Protein AF-A0ABD0MYB6-F1 (afdb_monomer)

pLDDT: mean 86.12, std 12.95, range [40.5, 96.0]

Foldseek 3Di:
DPPPVVPQVQADPVPRDGHVDPVVSVLVVCVVVVDFPQADPVPRDGHSDPVVSVVVVVVD

Secondary structure (DSSP, 8-state):
---------EE-TTT--EESSHHHHHHHHHHHH----EE-TTT--EESSHHHHHHHHTT-

Nearest PDB structures (foldseek):
  2i13-assembly1_A  TM=8.966E-01  e=7.461E-07  Mus musculus
  4x9j-assembly1_A  TM=9.021E-01  e=3.075E-06  Homo sapiens
  1a1j-assembly1_A  TM=8.967E-01  e=4.808E-06  Mus musculus
  7n5u-assembly1_A  TM=7.542E-01  e=1.167E-06  Homo sapiens
  1a1h-assembly1_A  TM=8.980E-01  e=1.267E-05  Mus musculus

Radius of gyration: 15.54 Å; Cα contacts (8 Å, |Δi|>4): 61; chains: 1; bounding box: 28×38×37 Å

InterPro domains:
  IPR013087 Zinc finger C2H2-type [PF00096] (10-32)
  IPR013087 Zinc finger C2H2-type [PF00096] (38-60)
  IPR013087 Zinc finger C2H2-type [PS00028] (12-32)
  IPR013087 Zinc finger C2H2-type [PS00028] (40-60)
  IPR013087 Zinc finger C2H2-type [PS50157] (10-37)
  IPR013087 Zinc finger C2H2-type [PS50157] (38-60)
  IPR013087 Zinc finger C2H2-type [SM00355] (10-32)
  IPR013087 Zinc finger C2H2-type [SM00355] (38-60)
  IPR036236 Zinc finger C2H2 superfamily [SSF57667] (8-60)

Organism: Cirrhinus mrigala (NCBI:txid683832)

Sequence (60 aa):
MRIRSGEKPHTCKQCGISFSQKGNLIAHMRTHTGEKPFVCGLCGKSFRFRGAFNDHMRIH

Structure (mmCIF, N/CA/C/O backbone):
data_AF-A0ABD0MYB6-F1
#
_entry.id   AF-A0ABD0MYB6-F1
#
loop_
_atom_site.group_PDB
_atom_site.id
_atom_site.type_symbol
_atom_site.label_atom_id
_atom_site.label_alt_id
_atom_site.label_comp_id
_atom_site.label_asym_id
_atom_site.label_entity_id
_atom_site.label_seq_id
_atom_site.pdbx_PDB_ins_code
_atom_site.Cartn_x
_atom_site.Cartn_y
_atom_site.Cartn_z
_atom_site.occupancy
_atom_site.B_iso_or_equiv
_atom_site.auth_seq_id
_atom_site.auth_comp_id
_atom_site.auth_asym_id
_atom_site.auth_atom_id
_atom_site.pdbx_PDB_model_num
ATOM 1 N N . MET A 1 1 ? -12.379 30.449 22.536 1.00 40.50 1 MET A N 1
ATOM 2 C CA . MET A 1 1 ? -12.902 29.226 21.884 1.00 40.50 1 MET A CA 1
ATOM 3 C C . MET A 1 1 ? -11.779 28.579 21.096 1.00 40.50 1 MET A C 1
ATOM 5 O O . MET A 1 1 ? -11.254 29.202 20.183 1.00 40.50 1 MET A O 1
ATOM 9 N N . ARG A 1 2 ? -11.343 27.375 21.478 1.00 46.97 2 ARG A N 1
ATOM 10 C CA . ARG A 1 2 ? -10.302 26.647 20.743 1.00 46.97 2 ARG A CA 1
ATOM 11 C C . ARG A 1 2 ? -11.010 25.861 19.648 1.00 46.97 2 ARG A C 1
ATOM 13 O O . ARG A 1 2 ? -11.559 24.798 19.914 1.00 46.97 2 ARG A O 1
ATOM 20 N N . ILE A 1 3 ? -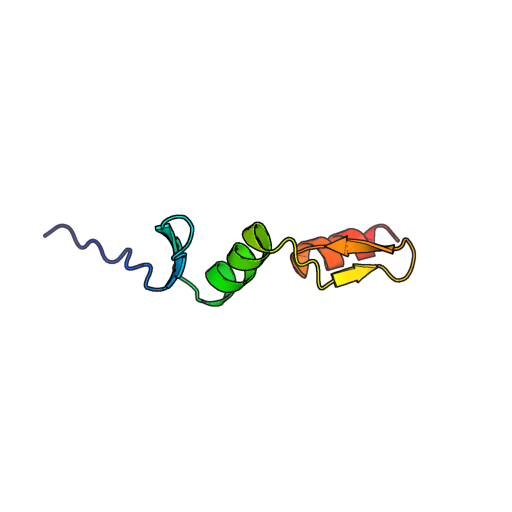11.077 26.439 18.455 1.00 51.69 3 ILE A N 1
ATOM 21 C CA . ILE A 1 3 ? -11.680 25.805 17.284 1.00 51.69 3 ILE A CA 1
ATOM 22 C C . ILE A 1 3 ? -10.815 24.586 16.948 1.00 51.69 3 ILE A C 1
ATOM 24 O O . ILE A 1 3 ? -9.792 24.693 16.277 1.00 51.69 3 ILE A O 1
ATOM 28 N N . ARG A 1 4 ? -11.170 23.412 17.475 1.00 50.16 4 ARG A N 1
ATOM 29 C CA . ARG A 1 4 ? -10.543 22.146 17.092 1.00 50.16 4 ARG A CA 1
ATOM 30 C C . ARG A 1 4 ? -11.224 21.642 15.818 1.00 50.16 4 ARG A C 1
ATOM 32 O O . ARG A 1 4 ? -11.739 20.538 15.797 1.00 50.16 4 ARG A O 1
ATOM 39 N N . SER A 1 5 ? -11.188 22.422 14.737 1.00 52.28 5 SER A N 1
ATOM 40 C CA . SER A 1 5 ? -11.644 21.981 13.403 1.00 52.28 5 SER A CA 1
ATOM 41 C C . SER A 1 5 ? -10.607 21.094 12.705 1.00 52.28 5 SER A C 1
ATOM 43 O O . SER A 1 5 ? -10.463 21.104 11.490 1.00 52.28 5 SER A O 1
ATOM 45 N N . GLY A 1 6 ? -9.872 20.299 13.485 1.00 59.72 6 GLY A N 1
ATOM 46 C CA . GLY A 1 6 ? -9.098 19.171 12.984 1.00 59.72 6 GLY A CA 1
ATOM 47 C C . GLY A 1 6 ? -9.961 17.916 12.937 1.00 59.72 6 GLY A C 1
ATOM 48 O O . GLY A 1 6 ? -9.481 16.849 13.317 1.00 59.72 6 GLY A O 1
ATOM 49 N N . GLU A 1 7 ? -11.239 18.047 12.573 1.00 68.06 7 GLU A N 1
ATOM 50 C CA . GLU A 1 7 ? -12.128 16.902 12.436 1.00 68.06 7 GLU A CA 1
ATOM 51 C C . GLU A 1 7 ? -11.565 16.023 11.326 1.00 68.06 7 GLU A C 1
ATOM 53 O O . GLU A 1 7 ? -11.487 16.394 10.156 1.00 68.06 7 GLU A O 1
ATOM 58 N N . LYS A 1 8 ? -11.068 14.862 11.732 1.00 75.31 8 LYS A N 1
ATOM 59 C CA . LYS A 1 8 ? -10.613 13.812 10.839 1.00 75.31 8 LYS A CA 1
ATOM 60 C C . LYS A 1 8 ? -11.726 12.769 10.820 1.00 75.31 8 LYS A C 1
ATOM 62 O O . LYS A 1 8 ? -11.652 11.822 11.599 1.00 75.31 8 LYS A O 1
ATOM 67 N N . PRO A 1 9 ? -12.771 12.945 9.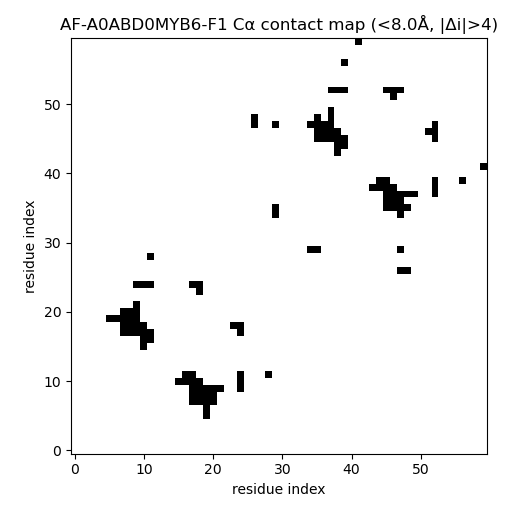988 1.00 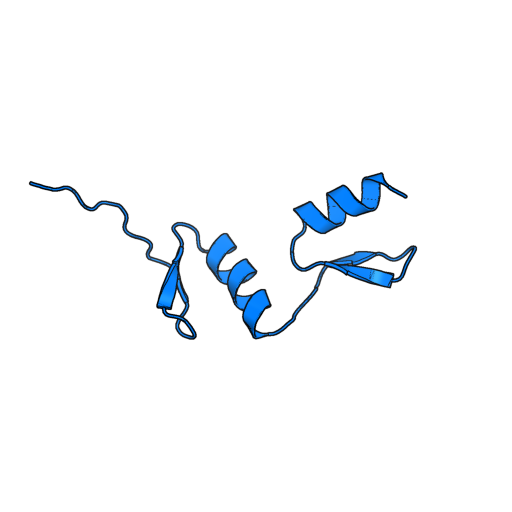81.31 9 PRO A N 1
ATOM 68 C CA . PRO A 1 9 ? -13.972 12.108 10.040 1.00 81.31 9 PRO A CA 1
ATOM 69 C C . PRO A 1 9 ? -13.687 10.650 9.659 1.00 81.31 9 PRO A C 1
ATOM 71 O O . PRO A 1 9 ? -14.511 9.764 9.870 1.00 81.31 9 PRO A O 1
ATOM 74 N N . HIS A 1 10 ? -12.521 10.381 9.072 1.00 89.25 10 HIS A N 1
ATOM 75 C CA . HIS A 1 10 ? -12.151 9.065 8.588 1.00 89.25 10 HIS A CA 1
ATOM 76 C C . HIS A 1 10 ? -11.214 8.374 9.574 1.00 89.25 10 HIS A C 1
ATOM 78 O O . HIS A 1 10 ? -9.993 8.420 9.427 1.00 89.25 10 HIS A O 1
ATOM 84 N N . THR A 1 11 ? -11.795 7.714 10.572 1.00 90.19 11 THR A N 1
ATOM 85 C CA . THR A 1 11 ? -11.062 6.950 11.586 1.00 90.19 11 THR A CA 1
ATOM 86 C C . THR A 1 11 ? -10.922 5.481 11.201 1.00 90.19 11 THR A C 1
ATOM 88 O O . THR A 1 11 ? -11.886 4.810 10.833 1.00 90.19 11 THR A O 1
ATOM 91 N N . CYS A 1 12 ? -9.705 4.962 11.319 1.00 91.94 12 CYS A N 1
ATOM 92 C CA . CYS A 1 12 ? -9.415 3.543 11.220 1.00 91.94 12 CYS A CA 1
ATOM 93 C C . CYS A 1 12 ? -9.930 2.821 12.467 1.00 91.94 12 CYS A C 1
ATOM 95 O O . CYS A 1 12 ? -9.459 3.078 13.572 1.00 91.94 12 CYS A O 1
ATOM 97 N N . LYS A 1 13 ? -10.865 1.881 12.296 1.00 86.88 13 LYS A N 1
ATOM 98 C CA . LYS A 1 13 ? -11.431 1.108 13.416 1.00 86.88 13 LYS A CA 1
ATOM 99 C C . LYS A 1 13 ? -10.450 0.108 14.037 1.00 86.88 13 LYS A C 1
ATOM 101 O O . LYS A 1 13 ? -10.674 -0.326 15.156 1.00 86.88 13 LYS A O 1
ATOM 106 N N . GLN A 1 14 ? -9.376 -0.246 13.329 1.00 88.00 14 GLN A N 1
ATOM 107 C CA . GLN A 1 14 ? -8.399 -1.232 13.793 1.00 88.00 14 GLN A CA 1
ATOM 108 C C . GLN A 1 14 ? -7.323 -0.631 14.708 1.00 88.00 14 GLN A C 1
ATOM 110 O O . GLN A 1 14 ? -6.867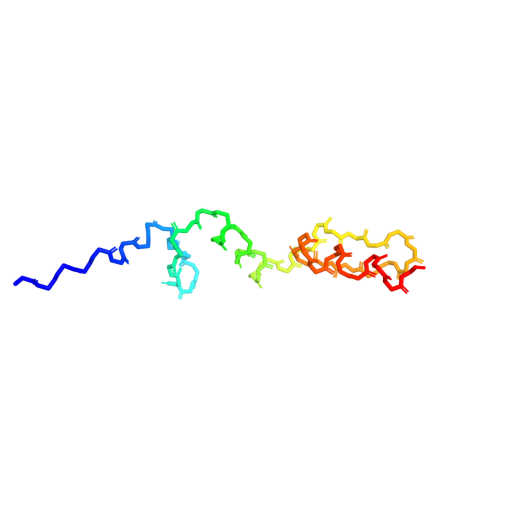 -1.299 15.626 1.00 88.00 14 GLN A O 1
ATOM 115 N N . CYS A 1 15 ? -6.912 0.621 14.477 1.00 92.06 15 CYS A N 1
ATOM 116 C CA . CYS A 1 15 ? -5.845 1.269 15.254 1.00 92.06 15 CYS A CA 1
ATOM 117 C C . CYS A 1 15 ? -6.191 2.679 15.762 1.00 92.06 15 CYS A C 1
ATOM 119 O O . CYS A 1 15 ? -5.338 3.350 16.333 1.00 92.06 15 CYS A O 1
ATOM 121 N N . GLY A 1 16 ? -7.412 3.168 15.525 1.00 87.50 16 GLY A N 1
ATOM 122 C CA . GLY A 1 16 ? -7.882 4.477 15.996 1.00 87.50 16 GLY A CA 1
ATOM 123 C C . GLY A 1 16 ? -7.288 5.688 15.265 1.00 87.50 16 GLY A C 1
ATOM 124 O O . GLY A 1 16 ? -7.647 6.829 15.563 1.00 87.50 16 GLY A O 1
ATOM 125 N N . ILE A 1 17 ? -6.401 5.481 14.286 1.00 88.50 17 ILE A N 1
ATOM 126 C CA . ILE A 1 17 ? -5.789 6.582 13.533 1.00 88.50 17 ILE A CA 1
ATOM 127 C C . ILE A 1 17 ? -6.848 7.260 12.671 1.00 88.50 17 ILE A C 1
ATOM 129 O O . ILE A 1 17 ? -7.539 6.617 11.884 1.00 88.50 17 ILE A O 1
ATOM 133 N N . SER A 1 18 ? -6.942 8.580 12.795 1.00 91.00 18 SER A N 1
ATOM 134 C CA . SER A 1 18 ? -7.882 9.387 12.025 1.00 91.00 18 SER A CA 1
ATOM 135 C C . SER A 1 18 ? -7.191 10.134 10.887 1.00 91.00 18 SER A C 1
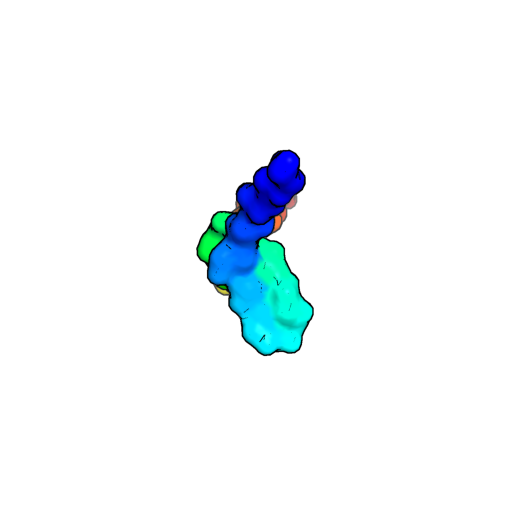ATOM 137 O O . SER A 1 18 ? -6.069 10.633 11.038 1.00 91.00 18 SER A O 1
ATOM 139 N N . PHE A 1 19 ? -7.890 10.243 9.759 1.00 88.94 19 PHE A N 1
ATOM 140 C CA . PHE A 1 19 ? -7.457 10.899 8.529 1.00 88.94 19 PHE A CA 1
ATOM 141 C C . PHE A 1 19 ? -8.453 11.988 8.114 1.00 88.94 19 PHE A C 1
ATOM 143 O O . PHE A 1 19 ? -9.661 11.855 8.303 1.00 88.94 19 PHE A O 1
ATOM 150 N N . SER A 1 20 ? -7.940 13.069 7.526 1.00 88.88 20 SER A N 1
ATOM 151 C CA . SER A 1 20 ? -8.763 14.156 6.977 1.00 88.88 20 SER A CA 1
ATOM 152 C C . SER A 1 20 ? -9.439 13.778 5.658 1.00 88.88 20 SER A C 1
ATOM 154 O O . SER A 1 20 ? -10.471 14.337 5.318 1.00 88.88 20 SER A O 1
ATOM 156 N N . GLN A 1 21 ? -8.881 12.814 4.918 1.00 89.31 21 GLN A N 1
ATOM 157 C CA . GLN A 1 21 ? -9.388 12.381 3.616 1.00 89.31 21 GLN A CA 1
ATOM 158 C C . GLN A 1 21 ? -9.658 10.876 3.604 1.00 89.31 21 GLN A C 1
ATOM 160 O O . GLN A 1 21 ? -8.828 10.083 4.059 1.00 89.31 21 GLN A O 1
ATOM 165 N N . LYS A 1 22 ? -10.786 10.471 3.006 1.00 88.44 22 LYS A N 1
ATOM 166 C CA . LYS A 1 22 ? -11.176 9.059 2.859 1.00 88.44 22 LYS A CA 1
ATOM 167 C C . LYS A 1 22 ? -10.126 8.243 2.102 1.00 88.44 22 LYS A C 1
ATOM 169 O O . LYS A 1 22 ? -9.848 7.110 2.481 1.00 88.44 22 LYS A O 1
ATOM 174 N N . GLY A 1 23 ? -9.509 8.827 1.070 1.00 87.25 23 GLY A N 1
ATOM 175 C CA . GLY A 1 23 ? -8.449 8.175 0.293 1.00 87.25 23 GLY A CA 1
ATOM 176 C C . GLY A 1 23 ? -7.255 7.759 1.156 1.00 87.25 23 GLY A C 1
ATOM 177 O O . GLY A 1 23 ? -6.764 6.640 1.021 1.00 87.25 23 GLY A O 1
ATOM 178 N N . ASN A 1 24 ? -6.859 8.606 2.110 1.00 88.62 24 ASN A N 1
ATOM 179 C CA . ASN A 1 24 ? -5.769 8.309 3.040 1.00 88.62 24 ASN A CA 1
ATOM 180 C C . ASN A 1 24 ? -6.145 7.195 4.020 1.00 88.62 24 ASN A C 1
ATOM 182 O O . ASN A 1 24 ? -5.314 6.331 4.284 1.00 88.62 24 ASN A O 1
ATOM 186 N N . LEU A 1 25 ? -7.395 7.163 4.499 1.00 90.81 25 LEU A N 1
ATOM 187 C CA . LEU A 1 25 ? -7.885 6.047 5.312 1.00 90.81 25 LEU A CA 1
ATOM 188 C C . LEU A 1 25 ? -7.858 4.731 4.520 1.00 90.81 25 LEU A C 1
ATOM 190 O O . LEU A 1 25 ? -7.344 3.741 5.022 1.00 90.81 25 LEU A O 1
ATOM 194 N N . ILE A 1 26 ? -8.357 4.707 3.281 1.00 88.12 26 ILE A N 1
ATOM 195 C CA . ILE A 1 26 ? -8.355 3.492 2.442 1.00 88.12 26 ILE A CA 1
ATOM 196 C C . ILE A 1 26 ? -6.924 3.009 2.193 1.00 88.12 26 ILE A C 1
ATOM 198 O O . ILE A 1 26 ? -6.620 1.827 2.342 1.00 88.12 26 ILE A O 1
ATOM 202 N N . ALA A 1 27 ? -6.026 3.927 1.842 1.00 88.00 27 ALA A N 1
ATOM 203 C CA . ALA A 1 27 ? -4.632 3.597 1.596 1.00 88.00 27 ALA A CA 1
ATOM 204 C C . ALA A 1 27 ? -3.921 3.131 2.883 1.00 88.00 27 ALA A C 1
ATOM 206 O O . ALA A 1 27 ? -3.071 2.241 2.829 1.00 88.00 27 ALA A O 1
ATOM 207 N N . HIS A 1 28 ? -4.317 3.669 4.041 1.00 90.56 28 HIS A N 1
ATOM 208 C CA . HIS A 1 28 ? -3.908 3.174 5.349 1.00 90.56 28 HIS A CA 1
ATOM 209 C C . HIS A 1 28 ? -4.462 1.775 5.646 1.00 90.56 28 HIS A C 1
ATOM 211 O O . HIS A 1 28 ? -3.720 0.953 6.157 1.00 90.56 28 HIS A O 1
ATOM 217 N N . MET A 1 29 ? -5.702 1.437 5.283 1.00 90.31 29 MET A N 1
ATOM 218 C CA . MET A 1 29 ? -6.236 0.084 5.523 1.00 90.31 29 MET A CA 1
ATOM 219 C C . MET A 1 29 ? -5.401 -1.008 4.840 1.00 90.31 29 MET A C 1
ATOM 221 O O . MET A 1 29 ? -5.240 -2.096 5.391 1.00 90.31 29 MET A O 1
ATOM 225 N N . ARG A 1 30 ? -4.759 -0.693 3.708 1.00 89.06 30 ARG A N 1
ATOM 226 C CA . ARG A 1 30 ? -3.793 -1.592 3.050 1.00 89.06 30 ARG A CA 1
ATOM 227 C C . ARG A 1 30 ? -2.558 -1.899 3.907 1.00 89.06 30 ARG A C 1
ATOM 229 O O . ARG A 1 30 ? -1.799 -2.816 3.588 1.00 89.06 30 ARG A O 1
ATOM 236 N N . THR A 1 31 ? -2.299 -1.128 4.970 1.00 87.56 31 THR A N 1
ATOM 237 C CA . THR A 1 31 ? -1.255 -1.439 5.962 1.00 87.56 31 THR A CA 1
ATOM 238 C C . THR A 1 31 ? -1.599 -2.626 6.824 1.00 87.56 31 THR A C 1
ATOM 240 O O . THR A 1 31 ? -0.698 -3.380 7.169 1.00 87.56 31 THR A O 1
ATOM 243 N N . HIS A 1 32 ? -2.883 -2.808 7.103 1.00 89.44 32 HIS A N 1
ATOM 244 C CA . HIS A 1 32 ? -3.380 -3.913 7.908 1.00 89.44 32 HIS A CA 1
ATOM 245 C C . HIS A 1 32 ? -3.576 -5.176 7.078 1.00 89.44 32 HIS A C 1
ATOM 247 O O . HIS A 1 32 ? -3.222 -6.258 7.525 1.00 89.44 32 HIS A O 1
ATOM 253 N N . THR A 1 33 ? -4.089 -5.043 5.853 1.00 87.81 33 THR A N 1
ATOM 254 C CA . THR A 1 33 ? -4.360 -6.200 4.983 1.00 87.81 33 THR A CA 1
ATOM 255 C C . THR A 1 33 ? -3.137 -6.687 4.208 1.00 87.81 33 THR A C 1
ATOM 257 O O . THR A 1 33 ? -3.165 -7.768 3.634 1.00 87.81 33 THR A O 1
ATOM 260 N N . GLY A 1 34 ? -2.071 -5.883 4.136 1.00 86.06 34 GLY A N 1
ATOM 261 C CA . GLY A 1 34 ? -0.896 -6.196 3.320 1.00 86.06 34 GLY A CA 1
ATOM 262 C C . GLY A 1 34 ? -1.129 -6.080 1.809 1.00 86.06 34 GLY A C 1
ATOM 263 O O . GLY A 1 34 ? -0.227 -6.400 1.037 1.00 86.06 34 GLY A O 1
ATOM 264 N N . GLU A 1 35 ? -2.294 -5.590 1.376 1.00 89.50 35 GLU A N 1
ATOM 265 C CA . GLU A 1 35 ? -2.647 -5.471 -0.038 1.00 89.50 35 GLU A CA 1
ATOM 266 C C . GLU A 1 35 ? -1.697 -4.514 -0.779 1.00 89.50 35 GLU A C 1
ATOM 268 O O . GLU A 1 35 ? -1.434 -3.380 -0.352 1.00 89.50 35 GLU A O 1
ATOM 273 N N . LYS A 1 36 ? -1.187 -4.975 -1.923 1.00 90.06 36 LYS A N 1
ATOM 274 C CA . LYS A 1 36 ? -0.290 -4.222 -2.805 1.00 90.06 36 LYS A CA 1
ATOM 275 C C . LYS A 1 36 ? -0.816 -4.291 -4.241 1.00 90.06 36 LYS A C 1
ATOM 277 O O . LYS A 1 36 ? -0.338 -5.111 -5.021 1.00 90.06 36 LYS A O 1
ATOM 282 N N . PRO A 1 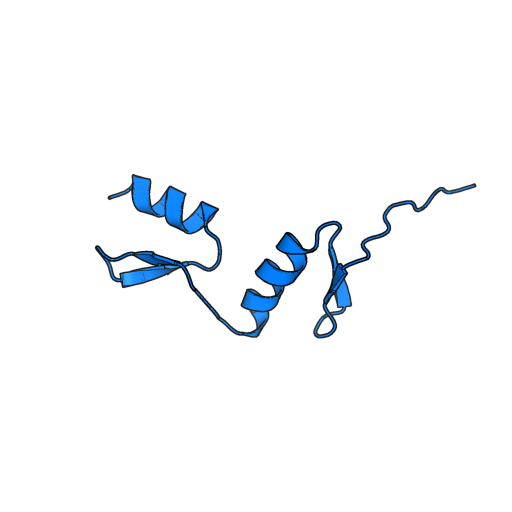37 ? -1.807 -3.455 -4.590 1.00 88.69 37 PRO A N 1
ATOM 283 C CA . PRO A 1 37 ? -2.507 -3.563 -5.868 1.00 88.69 37 PRO A CA 1
ATOM 284 C C . PRO A 1 37 ? -1.658 -3.124 -7.068 1.00 88.69 37 PRO A C 1
ATOM 286 O O . PRO A 1 37 ? -2.007 -3.414 -8.206 1.00 88.69 37 PRO A O 1
ATOM 289 N N . PHE A 1 38 ? -0.550 -2.413 -6.842 1.00 92.81 38 PHE A N 1
ATOM 290 C CA . PHE A 1 38 ? 0.308 -1.928 -7.918 1.00 92.81 38 PHE A CA 1
ATOM 291 C C . PHE A 1 38 ? 1.504 -2.858 -8.082 1.00 92.81 38 PHE A C 1
ATOM 293 O O . PHE A 1 38 ? 2.441 -2.790 -7.291 1.00 92.81 38 PHE A O 1
ATOM 300 N N . VAL A 1 39 ? 1.474 -3.725 -9.089 1.00 95.38 39 VAL A N 1
ATOM 301 C CA . VAL A 1 39 ? 2.557 -4.673 -9.379 1.00 95.38 39 VAL A CA 1
ATOM 302 C C . VAL A 1 39 ? 3.330 -4.201 -10.605 1.00 95.38 39 VAL A C 1
ATOM 304 O O . VAL A 1 39 ? 2.744 -3.891 -11.639 1.00 95.38 39 VAL A O 1
ATOM 307 N N . CYS A 1 40 ? 4.652 -4.137 -10.489 1.00 96.00 40 CYS A N 1
ATOM 308 C CA . CYS A 1 40 ? 5.548 -3.885 -11.604 1.00 96.00 40 CYS A CA 1
ATOM 309 C C . CYS A 1 40 ? 5.625 -5.124 -12.491 1.00 96.00 40 CYS A C 1
ATOM 311 O O . CYS A 1 40 ? 6.092 -6.172 -12.054 1.00 96.00 40 CYS A O 1
ATOM 313 N N . GLY A 1 41 ? 5.198 -4.990 -13.746 1.00 95.25 41 GLY A N 1
ATOM 314 C CA . GLY A 1 41 ? 5.275 -6.073 -14.726 1.00 95.25 41 GLY A CA 1
ATOM 315 C C . GLY A 1 41 ? 6.704 -6.425 -15.153 1.00 95.25 41 GLY A C 1
ATOM 316 O O . GLY A 1 41 ? 6.920 -7.525 -15.642 1.00 95.25 41 GLY A O 1
ATOM 317 N N . LEU A 1 42 ? 7.678 -5.527 -14.951 1.00 94.12 42 LEU A N 1
ATOM 318 C CA . LEU A 1 42 ? 9.070 -5.736 -15.374 1.00 94.12 42 LEU A CA 1
ATOM 319 C C . LEU A 1 42 ? 9.889 -6.537 -14.357 1.00 94.12 42 LEU A C 1
ATOM 321 O O . LEU A 1 42 ? 10.694 -7.376 -14.741 1.00 94.12 42 LEU A O 1
ATOM 325 N N . CYS A 1 43 ? 9.696 -6.290 -13.058 1.00 95.62 43 CYS A N 1
ATOM 326 C CA . CYS A 1 43 ? 10.469 -6.951 -11.997 1.00 95.62 43 CYS A CA 1
ATOM 327 C C . CYS A 1 43 ? 9.618 -7.656 -10.931 1.00 95.62 43 CYS A C 1
ATOM 329 O O . CYS A 1 43 ? 10.159 -8.167 -9.952 1.00 95.62 43 CYS A O 1
ATOM 331 N N . GLY A 1 44 ? 8.289 -7.648 -11.060 1.00 93.62 44 GLY A N 1
ATOM 332 C CA . GLY A 1 44 ? 7.366 -8.291 -10.120 1.00 93.62 44 GLY A CA 1
ATOM 333 C C . GLY A 1 44 ? 7.208 -7.579 -8.770 1.00 93.62 44 GLY A C 1
ATOM 334 O O . GLY A 1 44 ? 6.442 -8.038 -7.922 1.00 93.62 44 GLY A O 1
ATOM 335 N N . LYS A 1 45 ? 7.899 -6.453 -8.531 1.00 94.38 45 LYS A N 1
ATOM 336 C CA . LYS A 1 45 ? 7.779 -5.701 -7.270 1.00 94.38 45 LYS A CA 1
ATOM 337 C C . LYS A 1 45 ? 6.381 -5.114 -7.107 1.00 94.38 45 LYS A C 1
ATOM 339 O O . LYS A 1 45 ? 5.851 -4.493 -8.022 1.00 94.38 45 LYS A O 1
ATOM 344 N N . SER A 1 46 ? 5.810 -5.253 -5.915 1.00 93.88 46 SER A N 1
ATOM 345 C CA . SER A 1 46 ? 4.472 -4.761 -5.593 1.00 93.88 46 SER A CA 1
ATOM 346 C C . SER A 1 46 ? 4.497 -3.601 -4.594 1.00 93.88 46 SER A C 1
ATOM 348 O O . SER A 1 46 ? 5.276 -3.579 -3.636 1.00 93.88 46 SER A O 1
ATOM 350 N N . PHE A 1 47 ? 3.615 -2.627 -4.808 1.00 91.38 47 PHE A N 1
ATOM 351 C CA . PHE A 1 47 ? 3.548 -1.365 -4.080 1.00 91.38 47 PHE A CA 1
ATOM 352 C C . PHE A 1 47 ? 2.138 -1.118 -3.545 1.00 91.38 47 PHE A C 1
ATOM 354 O O . PHE A 1 47 ? 1.125 -1.453 -4.161 1.00 91.38 47 PHE A O 1
ATOM 361 N N . ARG A 1 48 ? 2.071 -0.478 -2.375 1.00 89.06 48 ARG A N 1
ATOM 362 C CA . ARG A 1 48 ? 0.809 -0.124 -1.705 1.00 89.06 48 ARG A CA 1
ATOM 363 C C . ARG A 1 48 ? 0.147 1.125 -2.293 1.00 89.06 48 ARG A C 1
ATOM 365 O O . ARG A 1 48 ? -1.081 1.248 -2.288 1.00 89.06 48 ARG A O 1
ATOM 372 N N . PHE A 1 49 ? 0.961 2.062 -2.777 1.00 88.00 49 PHE A N 1
ATOM 373 C CA . PHE A 1 49 ? 0.533 3.386 -3.222 1.00 88.00 49 PHE A CA 1
ATOM 374 C C . PHE A 1 49 ? 0.935 3.625 -4.675 1.00 88.00 49 PHE A C 1
ATOM 376 O O . PHE A 1 49 ? 2.043 3.276 -5.078 1.00 88.00 49 PHE A O 1
ATOM 383 N N . ARG A 1 50 ? 0.060 4.300 -5.430 1.00 90.00 50 ARG A N 1
ATOM 384 C CA . ARG A 1 50 ? 0.308 4.636 -6.837 1.00 90.00 50 ARG A CA 1
ATOM 385 C C . ARG A 1 50 ? 1.529 5.537 -7.012 1.00 90.00 50 ARG A C 1
ATOM 387 O O . ARG A 1 50 ? 2.277 5.346 -7.953 1.00 90.00 50 ARG A O 1
ATOM 394 N N . GLY A 1 51 ? 1.750 6.480 -6.092 1.00 91.44 51 GLY A N 1
ATOM 395 C CA . GLY A 1 51 ? 2.926 7.354 -6.124 1.00 91.44 51 GLY A CA 1
ATOM 396 C C . GLY A 1 51 ? 4.236 6.569 -6.041 1.00 91.44 51 GLY A C 1
ATOM 397 O O . GLY A 1 51 ? 5.108 6.767 -6.873 1.00 91.44 51 GLY A O 1
ATOM 398 N N . ALA A 1 52 ? 4.327 5.615 -5.108 1.00 91.94 52 ALA A N 1
ATOM 399 C CA . ALA A 1 52 ? 5.503 4.755 -4.961 1.00 91.94 52 ALA A CA 1
ATOM 400 C C . ALA A 1 52 ? 5.715 3.839 -6.178 1.00 91.94 52 ALA A C 1
ATOM 402 O O . ALA A 1 52 ? 6.846 3.646 -6.604 1.00 91.94 52 ALA A O 1
ATOM 403 N N . PHE A 1 53 ? 4.632 3.309 -6.757 1.00 95.12 53 PHE A N 1
ATOM 404 C CA . PHE A 1 53 ? 4.701 2.553 -8.007 1.00 95.12 53 PHE A CA 1
ATOM 405 C C . PHE A 1 53 ? 5.204 3.414 -9.169 1.00 95.12 53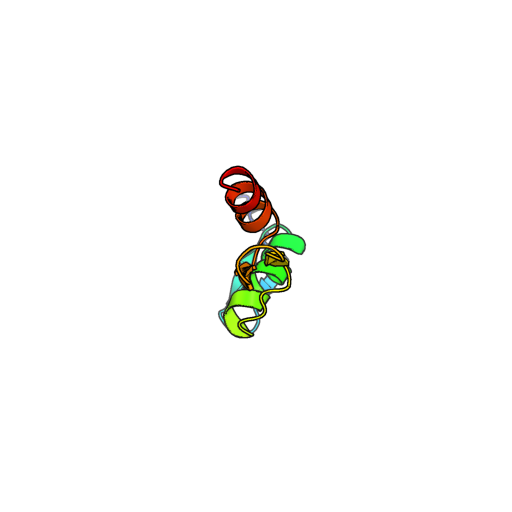 PHE A C 1
ATOM 407 O O . PHE A 1 53 ? 6.125 3.013 -9.864 1.00 95.12 53 PHE A O 1
ATOM 414 N N . ASN A 1 54 ? 4.636 4.606 -9.360 1.00 95.38 54 ASN A N 1
ATOM 415 C CA . ASN A 1 54 ? 5.041 5.511 -10.433 1.00 95.38 54 ASN A CA 1
ATOM 416 C C . ASN A 1 54 ? 6.505 5.935 -10.291 1.00 95.38 54 ASN A C 1
ATOM 418 O O . ASN A 1 54 ? 7.207 5.993 -11.291 1.00 95.38 54 ASN A O 1
ATOM 422 N N . ASP A 1 55 ? 6.957 6.229 -9.072 1.00 95.88 55 ASP A N 1
ATOM 423 C CA . ASP A 1 55 ? 8.349 6.598 -8.825 1.00 95.88 55 ASP A CA 1
ATOM 424 C C . ASP A 1 55 ? 9.297 5.427 -9.106 1.00 95.88 55 ASP A C 1
ATOM 426 O O . ASP A 1 55 ? 10.308 5.589 -9.780 1.00 95.88 55 ASP A O 1
ATOM 430 N N . HIS A 1 56 ? 8.904 4.212 -8.716 1.00 95.75 56 HIS A N 1
ATOM 431 C CA . HIS A 1 56 ? 9.615 3.000 -9.107 1.00 95.75 56 HIS A CA 1
ATOM 432 C C . HIS A 1 56 ? 9.632 2.776 -10.626 1.00 95.75 56 HIS A C 1
ATOM 434 O O . HIS A 1 56 ? 10.643 2.350 -11.168 1.00 95.75 56 HIS A O 1
ATOM 440 N N . MET A 1 57 ? 8.552 3.072 -11.345 1.00 95.75 57 MET A N 1
ATOM 441 C CA . MET A 1 57 ? 8.542 2.921 -12.802 1.00 95.75 57 M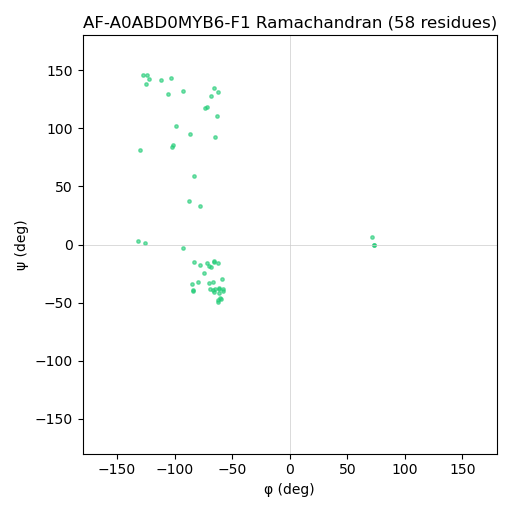ET A CA 1
ATOM 442 C C . MET A 1 57 ? 9.508 3.880 -13.512 1.00 95.75 57 MET A C 1
ATOM 444 O O . MET A 1 57 ? 9.810 3.645 -14.670 1.00 95.75 57 MET A O 1
ATOM 448 N N . ARG A 1 58 ? 10.010 4.931 -12.846 1.00 95.62 58 ARG A N 1
ATOM 449 C CA . ARG A 1 58 ? 11.018 5.844 -13.415 1.00 95.62 58 ARG A CA 1
ATOM 450 C C . ARG A 1 58 ? 12.437 5.280 -13.408 1.00 95.62 58 ARG A C 1
ATOM 452 O O . ARG A 1 58 ? 13.298 5.846 -14.068 1.00 95.62 58 ARG A O 1
ATOM 459 N N . ILE A 1 59 ? 12.697 4.246 -12.607 1.00 93.25 59 ILE A N 1
ATOM 460 C CA . ILE A 1 59 ? 14.020 3.603 -12.528 1.00 93.25 59 ILE A CA 1
ATOM 461 C C . ILE A 1 59 ? 14.153 2.405 -13.477 1.00 93.25 59 ILE A C 1
ATOM 463 O O . ILE A 1 59 ? 15.204 1.768 -13.508 1.00 93.25 59 ILE A O 1
ATOM 467 N N . HIS A 1 60 ? 13.075 2.075 -14.186 1.00 89.12 60 HIS A N 1
ATOM 468 C CA . HIS A 1 60 ? 13.067 1.157 -15.314 1.00 89.12 60 HIS A CA 1
ATOM 469 C C . HIS A 1 60 ? 13.215 1.954 -16.605 1.00 89.12 60 HIS A C 1
ATOM 471 O O . HIS A 1 60 ? 13.960 1.469 -17.481 1.00 89.12 60 HIS A O 1
#

Solvent-accessible surface area (backbone atoms only — not comparab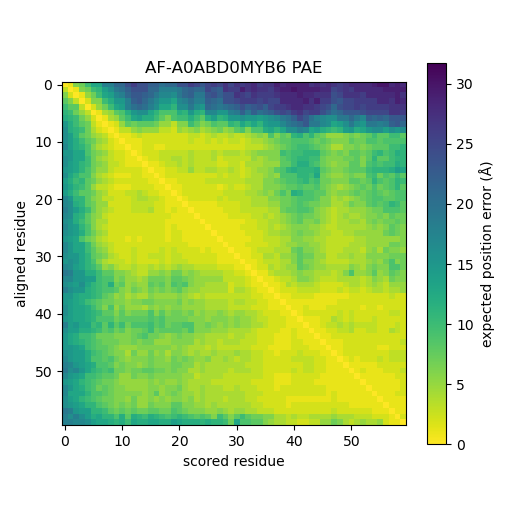le to full-atom values): 3809 Å² total; per-residue (Å²): 133,86,82,75,82,74,70,34,86,31,56,38,89,90,77,67,54,60,23,80,43,63,68,57,37,57,59,49,50,32,70,78,71,65,51,43,87,44,62,39,88,87,79,67,55,64,24,73,44,70,67,62,39,55,56,55,58,71,79,108

Mean predicted aligned error: 6.96 Å